Protein AF-A0A529TQS8-F1 (afdb_monomer_lite)

Secondary structure (DSSP, 8-state):
--SPSP-HHHHTB-SHHHHHHHTT--HHHHHHHHHHHHHHHHHHHHHHHSTT----HHHHHHHHHHHHHHH-TT-BGGGGHHHHHHHHHHHHH-SS--HHHHHHHHHHHHHHHHHHHTT---TTHHHHHHHHHHHHHHHHHHHHHHHHTS----

pLDDT: mean 90.43, std 8.41, range [56.44, 98.62]

Foldseek 3Di:
DQPPPDDLQLLQAQEQLSQCVLVPDHNVVSVVRLVVLLVVLVVVLCVLPDPPQPDDPLLSQLLNLLSVSHNDPGHGLVSCPSVLVSLVSQVVPDPDHPVVLSVCLNCLSVVSVVVSVVVHNNNNVSSVVVNVVSVVVSVVVRVVVVVVPDDPPD

Radius of gyration: 17.6 Å; chains: 1; bounding box: 59×33×37 Å

Sequence (154 aa):
MEAPYPQPYQYNAITVFFTARAIGFGLTAAYGAQAVATIISIAIVVWLWRPGRQVSHQERVALTAVLAILATPYGYTYDTIGLAVAVAMLAAMTSRPPRLILAICWLWPFVTHYFTWGGYCVAVLVPLFLAAWMLFTIWTGSRKAEISARPSLA

Structure (mmCIF, N/CA/C/O backbone):
data_AF-A0A529TQS8-F1
#
_entry.id   AF-A0A529TQS8-F1
#
loop_
_atom_site.group_PDB
_atom_site.id
_atom_site.type_symbol
_atom_site.label_atom_id
_atom_site.label_alt_id
_atom_site.label_comp_id
_atom_site.label_asym_id
_atom_site.label_entity_id
_atom_site.label_seq_id
_atom_site.pdbx_PDB_ins_code
_atom_site.Cartn_x
_atom_site.Cartn_y
_atom_site.Cartn_z
_atom_site.occupancy
_atom_site.B_iso_or_equiv
_atom_site.auth_seq_id
_atom_site.auth_comp_id
_atom_site.auth_asym_id
_atom_site.auth_atom_id
_atom_site.pdbx_PDB_model_num
ATOM 1 N N . MET A 1 1 ? 17.674 4.060 -10.190 1.00 62.75 1 MET A N 1
ATOM 2 C CA . MET A 1 1 ? 16.346 3.718 -10.757 1.00 62.75 1 MET A CA 1
ATOM 3 C C . MET A 1 1 ? 16.192 4.136 -12.213 1.00 62.75 1 MET A C 1
ATOM 5 O O . MET A 1 1 ? 15.454 3.486 -12.936 1.00 62.75 1 MET A O 1
ATOM 9 N N . GLU A 1 2 ? 16.901 5.175 -12.656 1.00 76.88 2 GLU A N 1
ATOM 10 C CA . GLU A 1 2 ? 16.833 5.702 -14.029 1.00 76.88 2 GLU A CA 1
ATOM 11 C C . GLU A 1 2 ? 17.586 4.858 -15.065 1.00 76.88 2 GLU A C 1
ATOM 13 O O . GLU A 1 2 ? 17.486 5.110 -16.263 1.00 76.88 2 GLU A O 1
ATOM 18 N N . ALA A 1 3 ? 18.320 3.838 -14.605 1.00 80.06 3 ALA A N 1
ATOM 19 C CA . ALA A 1 3 ? 18.999 2.893 -15.477 1.00 80.06 3 ALA A CA 1
ATOM 20 C C . ALA A 1 3 ? 18.014 2.274 -16.488 1.00 80.06 3 ALA A C 1
ATOM 22 O O . ALA A 1 3 ? 16.831 2.086 -16.158 1.00 80.06 3 ALA A O 1
ATOM 23 N N . PRO A 1 4 ? 18.495 1.911 -17.691 1.00 83.00 4 PRO A N 1
ATOM 24 C CA . PRO A 1 4 ? 17.693 1.188 -18.665 1.00 83.00 4 PRO A CA 1
ATOM 25 C C . PRO A 1 4 ? 17.031 -0.021 -18.007 1.00 83.00 4 PRO A C 1
ATOM 27 O O . PRO A 1 4 ? 17.697 -0.824 -17.350 1.00 83.00 4 PRO A O 1
ATOM 30 N N . TYR A 1 5 ? 15.710 -0.101 -18.132 1.00 83.12 5 TYR A N 1
ATOM 31 C CA . TYR A 1 5 ? 14.945 -1.236 -17.636 1.00 83.12 5 TYR A CA 1
ATOM 32 C C . TYR A 1 5 ? 15.044 -2.375 -18.665 1.00 83.12 5 TYR A C 1
ATOM 34 O O . TYR A 1 5 ? 14.910 -2.083 -19.856 1.00 83.12 5 TYR A O 1
ATOM 42 N N . PRO A 1 6 ? 15.237 -3.642 -18.254 1.00 86.88 6 PRO A N 1
ATOM 43 C CA . PRO A 1 6 ? 15.334 -4.120 -16.873 1.00 86.88 6 PRO A CA 1
ATOM 44 C C . PRO A 1 6 ? 16.773 -4.273 -16.340 1.00 86.88 6 PRO A C 1
ATOM 46 O O . PRO A 1 6 ? 17.707 -4.548 -17.088 1.00 86.88 6 PRO A O 1
ATOM 49 N N . GLN A 1 7 ? 16.933 -4.184 -15.015 1.00 86.38 7 GLN A N 1
ATOM 50 C CA . GLN A 1 7 ? 18.145 -4.568 -14.274 1.00 86.38 7 GLN A CA 1
ATOM 51 C C . GLN A 1 7 ? 17.795 -5.553 -13.144 1.00 86.38 7 GLN A C 1
ATOM 53 O O . GLN A 1 7 ? 16.722 -5.417 -12.556 1.00 86.38 7 GLN A O 1
ATOM 58 N N . PRO A 1 8 ? 18.693 -6.481 -12.751 1.00 82.56 8 PRO A N 1
ATOM 59 C CA . PRO A 1 8 ? 18.384 -7.535 -11.774 1.00 82.56 8 PRO A CA 1
ATOM 60 C C . PRO A 1 8 ? 17.798 -7.043 -10.443 1.00 82.56 8 PRO A C 1
ATOM 62 O O . PRO A 1 8 ? 16.874 -7.645 -9.905 1.00 82.56 8 PRO A O 1
ATOM 65 N N . TYR A 1 9 ? 18.290 -5.917 -9.918 1.00 83.12 9 TYR A N 1
ATOM 66 C CA . TYR A 1 9 ? 17.789 -5.354 -8.662 1.00 83.12 9 TYR A CA 1
ATOM 67 C C . TYR A 1 9 ? 16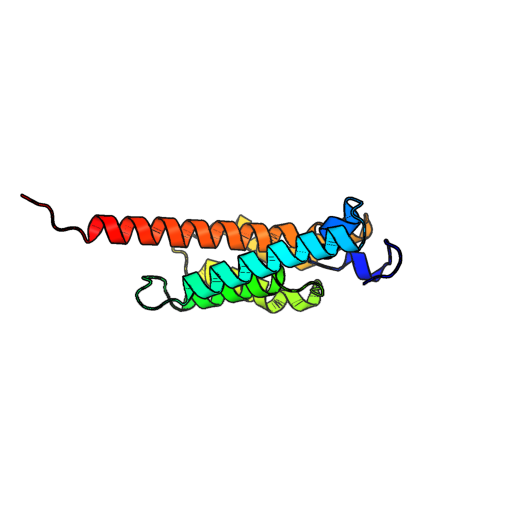.353 -4.819 -8.780 1.00 83.12 9 TYR A C 1
ATOM 69 O O . TYR A 1 9 ? 15.605 -4.872 -7.811 1.00 83.12 9 TYR A O 1
ATOM 77 N N . GLN A 1 10 ? 15.950 -4.342 -9.963 1.00 86.44 10 GLN A N 1
ATOM 78 C CA . GLN A 1 10 ? 14.650 -3.703 -10.202 1.00 86.44 10 GLN A CA 1
ATOM 79 C C . GLN A 1 10 ? 13.495 -4.686 -10.037 1.00 86.44 10 GLN A C 1
ATOM 81 O O . GLN A 1 10 ? 12.389 -4.284 -9.683 1.00 86.44 10 GLN A O 1
ATOM 86 N N . TYR A 1 11 ? 13.752 -5.976 -10.249 1.00 80.75 11 TYR A N 1
ATOM 87 C CA . TYR A 1 11 ? 12.724 -6.991 -10.108 1.00 80.75 11 TYR A CA 1
ATOM 88 C C . TYR A 1 11 ? 12.270 -7.160 -8.658 1.00 80.75 11 TYR A C 1
ATOM 90 O O . TYR A 1 11 ? 11.086 -7.358 -8.435 1.00 80.75 11 TYR A O 1
ATOM 98 N N . ASN A 1 12 ? 13.154 -6.983 -7.670 1.00 86.19 12 ASN A N 1
ATOM 99 C CA . ASN A 1 12 ? 12.797 -7.084 -6.246 1.00 86.19 12 ASN A CA 1
ATOM 100 C C . ASN A 1 12 ? 12.081 -5.841 -5.696 1.00 86.19 12 ASN A C 1
ATOM 102 O O . ASN A 1 12 ? 11.822 -5.756 -4.494 1.00 86.19 12 ASN A O 1
ATOM 106 N N . ALA A 1 13 ? 11.803 -4.853 -6.542 1.00 90.56 13 ALA A N 1
ATOM 107 C CA . ALA A 1 13 ? 11.112 -3.658 -6.112 1.00 90.56 13 ALA A CA 1
ATOM 108 C C . ALA A 1 13 ? 9.601 -3.882 -5.992 1.00 90.56 13 ALA A C 1
ATOM 110 O O . ALA A 1 13 ? 8.987 -4.616 -6.768 1.00 90.56 13 ALA A O 1
ATOM 111 N N . ILE A 1 14 ? 8.989 -3.193 -5.030 1.00 92.12 14 ILE A N 1
ATOM 112 C CA . ILE A 1 14 ? 7.571 -3.355 -4.671 1.00 92.12 14 ILE A CA 1
ATOM 113 C C . ILE A 1 14 ? 6.722 -2.122 -4.986 1.00 92.12 14 ILE A C 1
ATOM 115 O O . ILE A 1 14 ? 5.652 -1.926 -4.411 1.00 92.12 14 ILE A O 1
ATOM 119 N N . THR A 1 15 ? 7.210 -1.258 -5.873 1.00 93.94 15 THR A N 1
ATOM 120 C CA . THR A 1 15 ? 6.691 0.103 -6.029 1.00 93.94 15 THR A CA 1
ATOM 121 C C . THR A 1 15 ? 5.804 0.272 -7.251 1.00 93.94 15 THR A C 1
ATOM 123 O O . THR A 1 15 ? 5.874 -0.487 -8.227 1.00 93.94 15 THR A O 1
ATOM 126 N N . VAL A 1 16 ? 4.979 1.322 -7.217 1.00 95.62 16 VAL A N 1
ATOM 127 C CA . VAL A 1 16 ? 4.172 1.742 -8.371 1.00 95.62 16 VAL A CA 1
ATOM 128 C C . VAL A 1 16 ? 5.091 2.109 -9.533 1.00 95.62 16 VAL A C 1
ATOM 130 O O . VAL A 1 16 ? 4.831 1.705 -10.665 1.00 95.62 16 VAL A O 1
ATOM 133 N N . PHE A 1 17 ? 6.205 2.792 -9.249 1.00 95.06 17 PHE A N 1
ATOM 134 C CA . PHE A 1 17 ? 7.218 3.138 -10.242 1.00 95.06 17 PHE A CA 1
ATOM 135 C C . PHE A 1 17 ? 7.707 1.916 -11.031 1.00 95.06 17 PHE A C 1
ATOM 137 O O . PHE A 1 17 ? 7.604 1.899 -12.256 1.00 95.06 17 PHE A O 1
ATOM 144 N N . PHE A 1 18 ? 8.215 0.877 -10.360 1.00 92.88 18 PHE A N 1
ATOM 145 C CA . PHE A 1 18 ? 8.773 -0.278 -11.072 1.00 92.88 18 PHE A CA 1
ATOM 146 C C . PHE A 1 18 ? 7.714 -1.133 -11.752 1.00 92.88 18 PHE A C 1
ATOM 148 O O . PHE A 1 18 ? 7.973 -1.665 -12.828 1.00 92.88 18 PHE A O 1
ATOM 155 N N . THR A 1 19 ? 6.508 -1.188 -11.193 1.00 92.44 19 THR A N 1
ATOM 156 C CA . THR A 1 19 ? 5.362 -1.808 -11.866 1.00 92.44 19 THR A CA 1
ATOM 157 C C . THR A 1 19 ? 5.044 -1.079 -13.176 1.00 92.44 19 THR A C 1
ATOM 159 O O . THR A 1 19 ? 4.890 -1.721 -14.210 1.00 92.44 19 THR A O 1
ATOM 162 N N . ALA A 1 20 ? 5.040 0.261 -13.177 1.00 94.06 20 ALA A N 1
ATOM 163 C CA . ALA A 1 20 ? 4.843 1.064 -14.386 1.00 94.06 20 ALA A CA 1
ATOM 164 C C . ALA A 1 20 ? 5.972 0.853 -15.415 1.00 94.06 20 ALA A C 1
ATOM 166 O O . ALA A 1 20 ? 5.707 0.689 -16.606 1.00 94.06 20 ALA A O 1
ATOM 167 N N . ARG A 1 21 ? 7.235 0.804 -14.966 1.00 92.25 21 ARG A N 1
ATOM 168 C CA . ARG A 1 21 ? 8.385 0.496 -15.839 1.00 92.25 21 ARG A CA 1
ATOM 169 C C . ARG A 1 21 ? 8.255 -0.893 -16.474 1.00 92.25 21 ARG A C 1
ATOM 171 O O . ARG A 1 21 ? 8.497 -1.019 -17.670 1.00 92.25 21 ARG A O 1
ATOM 178 N N . ALA A 1 22 ? 7.820 -1.894 -15.708 1.00 90.19 22 ALA A N 1
ATOM 179 C CA . ALA A 1 22 ? 7.652 -3.272 -16.173 1.00 90.19 22 ALA A CA 1
ATOM 180 C C . ALA A 1 22 ? 6.577 -3.429 -17.256 1.00 90.19 22 ALA A C 1
ATOM 182 O O . ALA A 1 22 ? 6.722 -4.264 -18.143 1.00 90.19 22 ALA A O 1
ATOM 183 N N . ILE A 1 23 ? 5.531 -2.598 -17.230 1.00 90.94 23 ILE A N 1
ATOM 184 C CA . ILE A 1 23 ? 4.489 -2.576 -18.272 1.00 90.94 23 ILE A CA 1
ATOM 185 C C . ILE A 1 23 ? 4.821 -1.633 -19.443 1.00 90.94 23 ILE A C 1
ATOM 187 O O . ILE A 1 23 ? 3.956 -1.332 -20.261 1.00 90.94 23 ILE A O 1
ATOM 191 N N . GLY A 1 24 ? 6.070 -1.160 -19.535 1.00 91.00 24 GLY A N 1
ATOM 192 C CA . GLY A 1 24 ? 6.591 -0.426 -20.692 1.00 91.00 24 GLY A CA 1
ATOM 193 C C . GLY A 1 24 ? 6.582 1.098 -20.572 1.00 91.00 24 GLY A C 1
ATOM 194 O O . GLY A 1 24 ? 6.884 1.782 -21.550 1.00 91.00 24 GLY A O 1
ATOM 195 N N . PHE A 1 25 ? 6.263 1.673 -19.407 1.00 93.31 25 PHE A N 1
ATOM 196 C CA . PHE A 1 25 ? 6.252 3.132 -19.277 1.00 93.31 25 PHE A CA 1
ATOM 197 C C . PHE A 1 25 ? 7.674 3.703 -19.298 1.00 93.31 25 PHE A C 1
ATOM 199 O O . PHE A 1 25 ? 8.598 3.211 -18.638 1.00 93.31 25 PHE A O 1
ATOM 206 N N . GLY A 1 26 ? 7.837 4.815 -20.018 1.00 93.69 26 GLY A N 1
ATOM 207 C CA . GLY A 1 26 ? 9.040 5.644 -19.969 1.00 93.69 26 GLY A CA 1
ATOM 208 C C . GLY A 1 26 ? 9.304 6.199 -18.565 1.00 93.69 26 GLY A C 1
ATOM 209 O O . GLY A 1 26 ? 8.440 6.166 -17.689 1.00 93.69 26 GLY A O 1
ATOM 210 N N . LEU A 1 27 ? 10.509 6.726 -18.346 1.00 93.81 27 LEU A N 1
ATOM 211 C CA . LEU A 1 27 ? 10.955 7.173 -17.024 1.00 93.81 27 LEU A CA 1
ATOM 212 C C . LEU A 1 27 ? 10.019 8.242 -16.437 1.00 93.81 27 LEU A C 1
ATOM 214 O O . LEU A 1 27 ? 9.533 8.098 -15.317 1.00 93.81 27 LEU A O 1
ATOM 218 N N . THR A 1 28 ? 9.700 9.262 -17.236 1.00 95.50 28 THR A N 1
ATOM 219 C CA . THR A 1 28 ? 8.801 10.360 -16.857 1.00 95.50 28 THR A CA 1
ATOM 220 C C . THR A 1 28 ? 7.399 9.865 -16.511 1.00 95.50 28 THR A C 1
ATOM 222 O O . THR A 1 28 ? 6.842 10.260 -15.491 1.00 95.50 28 THR A O 1
ATOM 225 N N . ALA A 1 29 ? 6.835 8.964 -17.321 1.00 96.88 29 ALA A N 1
ATOM 226 C CA . ALA A 1 29 ? 5.500 8.420 -17.082 1.00 96.88 29 ALA A CA 1
ATOM 227 C C . ALA A 1 29 ? 5.453 7.553 -15.811 1.00 96.88 29 ALA A C 1
ATOM 229 O O . ALA A 1 29 ? 4.501 7.648 -15.038 1.00 96.88 29 ALA A O 1
ATOM 230 N N . ALA A 1 30 ? 6.497 6.760 -15.548 1.00 95.94 30 ALA A N 1
ATOM 231 C CA . ALA A 1 30 ? 6.601 5.964 -14.327 1.00 95.94 30 ALA A CA 1
ATOM 232 C C . ALA A 1 30 ? 6.736 6.837 -13.067 1.00 95.94 30 ALA A C 1
ATOM 234 O O . ALA A 1 30 ? 6.086 6.562 -12.057 1.00 95.94 30 ALA A O 1
ATOM 235 N N . TYR A 1 31 ? 7.519 7.921 -13.124 1.00 96.50 31 TYR A N 1
ATOM 236 C CA . TYR A 1 31 ? 7.559 8.911 -12.042 1.00 96.50 31 TYR A CA 1
ATOM 237 C C . TYR A 1 31 ? 6.217 9.620 -11.858 1.00 96.50 31 TYR A C 1
ATOM 239 O O . TYR A 1 31 ? 5.809 9.835 -10.721 1.00 96.50 31 TYR A O 1
ATOM 247 N N . GLY A 1 32 ? 5.502 9.923 -12.944 1.00 97.75 32 GLY A N 1
ATOM 248 C CA . GLY A 1 32 ? 4.145 10.469 -12.884 1.00 97.75 32 GLY A CA 1
ATOM 249 C C . GLY A 1 32 ? 3.176 9.538 -12.151 1.00 97.75 32 GLY A C 1
ATOM 250 O O . GLY A 1 32 ? 2.487 9.970 -11.229 1.00 97.75 32 GLY A O 1
ATOM 251 N N . ALA A 1 33 ? 3.175 8.244 -12.489 1.00 97.44 33 ALA A N 1
ATOM 252 C CA . ALA A 1 33 ? 2.355 7.242 -11.806 1.00 97.44 33 ALA A CA 1
ATOM 253 C C . ALA A 1 33 ? 2.697 7.138 -10.309 1.00 97.44 33 ALA A C 1
ATOM 255 O O . ALA A 1 33 ? 1.802 7.116 -9.462 1.00 97.44 33 ALA A O 1
ATOM 256 N N . GLN A 1 34 ? 3.990 7.138 -9.973 1.00 97.81 34 GLN A N 1
ATOM 257 C CA . GLN A 1 34 ? 4.439 7.137 -8.583 1.00 97.81 34 GLN A CA 1
ATOM 258 C C . GLN A 1 34 ? 4.020 8.414 -7.845 1.00 97.81 34 GLN A C 1
ATOM 260 O O . GLN A 1 34 ? 3.536 8.323 -6.723 1.00 97.81 34 GLN A O 1
ATOM 265 N N . ALA A 1 35 ? 4.143 9.590 -8.466 1.00 98.19 35 ALA A N 1
ATOM 266 C CA . ALA A 1 35 ? 3.738 10.860 -7.867 1.00 98.19 35 ALA A CA 1
ATOM 267 C C . ALA A 1 35 ? 2.237 10.883 -7.549 1.00 98.19 35 ALA A C 1
ATOM 269 O O . ALA A 1 35 ? 1.848 11.303 -6.460 1.00 98.19 35 ALA A O 1
ATOM 270 N N . VAL A 1 36 ? 1.397 10.368 -8.454 1.00 98.38 36 VAL A N 1
ATOM 271 C CA . VAL A 1 36 ? -0.045 10.213 -8.212 1.00 98.38 36 VAL A CA 1
ATOM 272 C C . VAL A 1 36 ? -0.298 9.304 -7.009 1.00 98.38 36 VAL A C 1
ATOM 274 O O . VAL A 1 36 ? -1.043 9.688 -6.107 1.00 98.38 36 VAL A O 1
ATOM 277 N N . ALA A 1 37 ? 0.354 8.139 -6.945 1.00 98.19 37 ALA A N 1
ATOM 278 C CA . ALA A 1 37 ? 0.222 7.226 -5.809 1.00 98.19 37 ALA A CA 1
ATOM 279 C C . ALA A 1 37 ? 0.654 7.882 -4.486 1.00 98.19 37 ALA A C 1
ATOM 281 O O . ALA A 1 37 ? -0.061 7.792 -3.490 1.00 98.19 37 ALA A O 1
ATOM 282 N N . THR A 1 38 ? 1.773 8.609 -4.485 1.00 98.50 38 THR A N 1
ATOM 283 C CA . THR A 1 38 ? 2.272 9.349 -3.321 1.00 98.50 38 THR A CA 1
ATOM 284 C C . THR A 1 38 ? 1.285 10.426 -2.864 1.00 98.50 38 THR A C 1
ATOM 286 O O . THR A 1 38 ? 0.977 10.497 -1.675 1.00 98.50 38 THR A O 1
ATOM 289 N N . ILE A 1 39 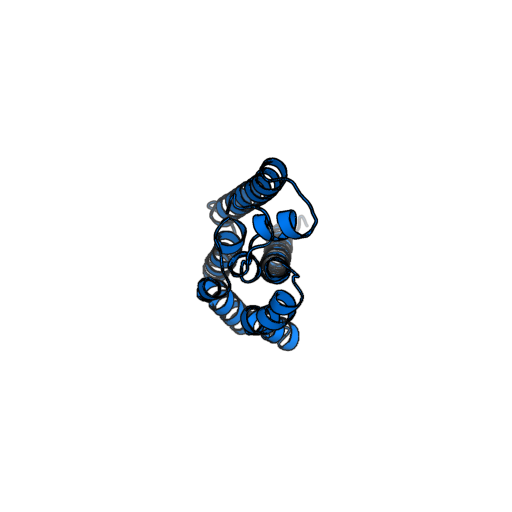? 0.738 11.232 -3.780 1.00 98.62 39 ILE A N 1
ATOM 290 C CA . ILE A 1 39 ? -0.243 12.281 -3.455 1.00 98.62 39 ILE A CA 1
ATOM 291 C C . ILE A 1 39 ? -1.521 11.672 -2.869 1.00 98.62 39 ILE A C 1
ATOM 293 O O . ILE A 1 39 ? -2.023 12.163 -1.858 1.00 98.62 39 ILE A O 1
ATOM 297 N N . ILE A 1 40 ? -2.027 10.584 -3.459 1.00 98.62 40 ILE A N 1
ATOM 298 C CA . ILE A 1 40 ? -3.205 9.871 -2.947 1.00 98.62 40 ILE A CA 1
ATOM 299 C C . ILE A 1 40 ? -2.929 9.332 -1.538 1.00 98.62 40 ILE A C 1
ATOM 301 O O . ILE A 1 40 ? -3.737 9.553 -0.637 1.00 98.62 40 ILE A O 1
ATOM 305 N N . SER A 1 41 ? -1.777 8.691 -1.315 1.00 98.56 41 SER A N 1
ATOM 306 C CA . SER A 1 41 ? -1.374 8.211 0.010 1.00 98.56 41 SER A CA 1
ATOM 307 C C . SER A 1 41 ? -1.326 9.339 1.042 1.00 98.56 41 SER A C 1
ATOM 309 O O . SER A 1 41 ? -1.880 9.192 2.131 1.00 98.56 41 SER A O 1
ATOM 311 N N . ILE A 1 42 ? -0.733 10.486 0.697 1.00 98.50 42 ILE A N 1
ATOM 312 C CA . ILE A 1 42 ? -0.685 11.667 1.573 1.00 98.50 42 ILE A CA 1
ATOM 313 C C . ILE A 1 42 ? -2.099 12.161 1.886 1.00 98.50 42 ILE A C 1
ATOM 315 O O . ILE A 1 42 ? -2.424 12.384 3.052 1.00 98.50 42 ILE A O 1
ATOM 319 N N . ALA A 1 43 ? -2.959 12.296 0.875 1.00 98.50 43 ALA A N 1
ATOM 320 C CA . ALA A 1 43 ? -4.332 12.751 1.061 1.00 98.50 43 ALA A CA 1
ATOM 321 C C . ALA A 1 43 ? -5.123 11.822 1.998 1.00 98.50 43 ALA A C 1
ATOM 323 O O . ALA A 1 43 ? -5.832 12.304 2.884 1.00 98.50 43 ALA A O 1
ATOM 324 N N . ILE A 1 44 ? -4.963 10.500 1.853 1.00 98.38 44 ILE A N 1
ATOM 325 C CA . ILE A 1 44 ? -5.607 9.514 2.729 1.00 98.38 44 ILE A CA 1
ATOM 326 C C . ILE A 1 44 ? -5.068 9.626 4.159 1.00 98.38 44 ILE A C 1
ATOM 328 O O . ILE A 1 44 ? -5.866 9.642 5.093 1.00 98.38 44 ILE A O 1
ATOM 332 N N . VAL A 1 45 ? -3.752 9.755 4.360 1.00 97.88 45 VAL A N 1
ATOM 333 C CA . VAL A 1 45 ? -3.164 9.934 5.702 1.00 97.88 45 VAL A CA 1
ATOM 334 C C . VAL A 1 45 ? -3.677 11.221 6.355 1.00 97.88 45 VAL A C 1
ATOM 336 O O . VAL A 1 45 ? -4.146 11.189 7.491 1.00 97.88 45 VAL A O 1
ATOM 339 N N . VAL A 1 46 ? -3.675 12.350 5.642 1.00 98.12 46 VAL A N 1
ATOM 340 C CA . VAL A 1 46 ? -4.210 13.622 6.161 1.00 98.12 46 VAL A CA 1
ATOM 341 C C . VAL A 1 46 ? -5.687 13.479 6.543 1.00 98.12 46 VAL A C 1
ATOM 343 O O . VAL A 1 46 ? -6.105 13.934 7.609 1.00 98.12 46 VAL A O 1
ATOM 346 N N . TRP A 1 47 ? -6.481 12.809 5.707 1.00 96.94 47 TRP A N 1
ATOM 347 C CA . TRP A 1 47 ? -7.888 12.524 5.987 1.00 96.94 47 TRP A CA 1
ATOM 348 C C . TRP A 1 47 ? -8.081 11.648 7.235 1.00 96.94 47 TRP A C 1
ATOM 350 O O . TRP A 1 47 ? -8.951 11.943 8.058 1.00 96.94 47 TRP A O 1
ATOM 360 N N . LEU A 1 48 ? -7.262 10.606 7.376 1.00 96.69 48 LEU A N 1
ATOM 361 C CA . LEU A 1 48 ? -7.298 9.604 8.442 1.00 96.69 48 LEU A CA 1
ATOM 362 C C . LEU A 1 48 ? -6.964 10.201 9.814 1.00 96.69 48 LEU A C 1
ATOM 364 O O . LEU A 1 48 ? -7.580 9.849 10.821 1.00 96.69 48 LEU A O 1
ATOM 368 N N . TRP A 1 49 ? -6.007 11.127 9.844 1.00 97.19 49 TRP A N 1
ATOM 369 C CA . TRP A 1 49 ? -5.528 11.768 11.068 1.00 97.19 49 TRP A CA 1
ATOM 370 C C . TRP A 1 49 ? -6.256 13.068 11.420 1.00 97.19 49 TRP A C 1
ATOM 372 O O . TRP A 1 49 ? -6.024 13.620 12.497 1.00 97.19 49 TRP A O 1
ATOM 382 N N . ARG A 1 50 ? -7.179 13.539 10.572 1.00 95.62 50 ARG A N 1
ATOM 383 C CA . ARG A 1 50 ? -7.976 14.739 10.846 1.00 95.62 50 ARG A CA 1
ATOM 384 C C . ARG A 1 50 ? -8.764 14.593 12.168 1.00 95.62 50 ARG A C 1
ATOM 386 O O . ARG A 1 50 ? -9.408 13.560 12.381 1.00 95.62 50 ARG A O 1
ATOM 393 N N . PRO A 1 51 ? -8.766 15.614 13.050 1.00 92.12 51 PRO A N 1
ATOM 394 C CA . PRO A 1 51 ? -9.545 15.592 14.289 1.00 92.12 51 PRO A CA 1
ATOM 395 C C . PRO A 1 51 ? -11.040 15.334 14.052 1.00 92.12 51 PRO A C 1
ATOM 397 O O . PRO A 1 51 ? -11.590 15.728 13.023 1.00 92.12 51 PRO A O 1
ATOM 400 N N . GLY A 1 52 ? -11.697 14.666 15.005 1.00 85.56 52 GLY A N 1
ATOM 401 C CA . GLY A 1 52 ? -13.127 14.326 14.933 1.00 85.56 52 GLY A CA 1
ATOM 402 C C . GLY A 1 52 ? -13.458 13.050 14.147 1.00 85.56 52 GLY A C 1
ATOM 403 O O . GLY A 1 52 ? -14.614 12.636 14.109 1.00 85.56 52 GLY A O 1
ATOM 404 N N . ARG A 1 53 ? -12.463 12.387 13.540 1.00 88.19 53 ARG A N 1
ATOM 405 C CA . ARG A 1 53 ? -12.648 11.100 12.854 1.00 88.19 53 ARG A CA 1
ATOM 406 C C . ARG A 1 53 ? -12.823 9.940 13.839 1.00 88.19 53 ARG A C 1
ATOM 408 O O . ARG A 1 53 ? -11.932 9.673 14.645 1.00 88.19 53 ARG A O 1
ATOM 415 N N . GLN A 1 54 ? -13.917 9.196 13.691 1.00 89.06 54 GLN A N 1
ATOM 416 C CA . GLN A 1 54 ? -14.205 7.956 14.424 1.00 89.06 54 GLN A CA 1
ATOM 417 C C . GLN A 1 54 ? -13.453 6.763 13.808 1.00 89.06 54 GLN A C 1
ATOM 419 O O . GLN A 1 54 ? -14.050 5.857 13.238 1.00 89.06 54 GLN A O 1
ATOM 424 N N . VAL A 1 55 ? -12.121 6.803 13.867 1.00 92.38 55 VAL A N 1
ATOM 425 C CA . VAL A 1 55 ? -11.231 5.730 13.394 1.00 92.38 55 VAL A CA 1
ATOM 426 C C . VAL A 1 55 ? -10.274 5.388 14.521 1.00 92.38 55 VAL A C 1
ATOM 428 O O . VAL A 1 55 ? -9.639 6.302 15.064 1.00 92.38 55 VAL A O 1
ATOM 431 N N . SER A 1 56 ? -10.173 4.105 14.873 1.00 92.31 56 SER A N 1
ATOM 432 C CA . SER A 1 56 ? -9.339 3.664 15.990 1.00 92.31 56 SER A CA 1
ATOM 433 C C . SER A 1 56 ? -7.867 3.981 15.731 1.00 92.31 56 SER A C 1
ATOM 435 O O . SER A 1 56 ? -7.400 3.985 14.592 1.00 92.31 56 SER A O 1
ATOM 437 N N . HIS A 1 57 ? -7.100 4.237 16.792 1.00 93.88 57 HIS A N 1
ATOM 438 C CA . HIS A 1 57 ? -5.679 4.555 16.645 1.00 93.88 57 HIS A CA 1
ATOM 439 C C . HIS A 1 57 ? -4.907 3.437 15.922 1.00 93.88 57 HIS A C 1
ATOM 441 O O . HIS A 1 57 ? -4.060 3.714 15.077 1.00 93.88 57 HIS A O 1
ATOM 447 N N . GLN A 1 58 ? -5.249 2.176 16.199 1.00 94.62 58 GLN A N 1
ATOM 448 C CA . GLN A 1 58 ? -4.603 1.019 15.581 1.00 94.62 58 GLN A CA 1
ATOM 449 C C . GLN A 1 58 ? -4.865 0.948 14.067 1.00 94.62 58 GLN A C 1
ATOM 451 O O . GLN A 1 58 ? -3.923 0.735 13.305 1.00 94.62 58 GLN A O 1
ATOM 456 N N . GLU A 1 59 ? -6.096 1.210 13.609 1.00 95.31 59 GLU A N 1
ATOM 457 C CA . GLU A 1 59 ? -6.414 1.308 12.174 1.00 95.31 59 GLU A CA 1
ATOM 458 C C . GLU A 1 59 ? -5.638 2.442 11.498 1.00 95.31 59 GLU A C 1
ATOM 460 O O . GLU A 1 59 ? -5.137 2.269 10.384 1.00 95.31 59 GLU A O 1
ATOM 465 N N . ARG A 1 60 ? -5.495 3.589 12.181 1.00 96.69 60 ARG A N 1
ATOM 466 C CA . ARG A 1 60 ? -4.741 4.732 11.648 1.00 96.69 60 ARG A CA 1
ATOM 467 C C . ARG A 1 60 ? -3.280 4.376 11.404 1.00 96.69 60 ARG A C 1
ATOM 469 O O . ARG A 1 60 ? -2.744 4.663 10.334 1.00 96.69 60 ARG A O 1
ATOM 476 N N . VAL A 1 61 ? -2.650 3.744 12.392 1.00 96.81 61 VAL A N 1
ATOM 477 C CA . VAL A 1 61 ? -1.252 3.301 12.329 1.00 96.81 61 VAL A CA 1
ATOM 478 C C . VAL A 1 61 ? -1.069 2.244 11.243 1.00 96.81 61 VAL A C 1
ATOM 480 O O . VAL A 1 61 ? -0.210 2.412 10.378 1.00 96.81 61 VAL A O 1
ATOM 483 N N . ALA A 1 62 ? -1.906 1.203 11.233 1.00 97.19 62 ALA A N 1
ATOM 484 C CA . ALA A 1 62 ? -1.805 0.122 10.259 1.00 97.19 62 ALA A CA 1
ATOM 485 C C . ALA A 1 62 ? -1.960 0.636 8.817 1.00 97.19 62 ALA A C 1
ATOM 487 O O . ALA A 1 62 ? -1.128 0.321 7.968 1.00 97.19 62 ALA A O 1
ATOM 488 N N . LEU A 1 63 ? -2.953 1.490 8.536 1.00 97.62 63 LEU A N 1
ATOM 489 C CA . LEU A 1 63 ? -3.153 2.019 7.184 1.00 97.62 63 LEU A CA 1
ATOM 490 C C . LEU A 1 63 ? -2.012 2.961 6.784 1.00 97.62 63 LEU A C 1
ATOM 492 O O . LEU A 1 63 ? -1.552 2.921 5.648 1.00 97.62 63 LEU A O 1
ATOM 496 N N . THR A 1 64 ? -1.498 3.765 7.717 1.00 97.75 64 THR A N 1
ATOM 497 C CA . THR A 1 64 ? -0.352 4.648 7.454 1.00 97.75 64 THR A CA 1
ATOM 498 C C . THR A 1 64 ? 0.899 3.842 7.076 1.00 97.75 64 THR A C 1
ATOM 500 O O . THR A 1 64 ? 1.597 4.223 6.139 1.00 97.75 64 THR A O 1
ATOM 503 N N . ALA A 1 65 ? 1.149 2.699 7.728 1.00 96.88 65 ALA A N 1
ATOM 504 C CA . ALA A 1 65 ? 2.257 1.805 7.381 1.00 96.88 65 ALA A CA 1
ATOM 505 C C . ALA A 1 65 ? 2.134 1.249 5.949 1.00 96.88 65 ALA A C 1
ATOM 507 O O . ALA A 1 65 ? 3.114 1.236 5.205 1.00 96.88 65 ALA A O 1
ATOM 508 N N . VAL A 1 66 ? 0.928 0.850 5.529 1.00 97.69 66 VAL A N 1
ATOM 509 C CA . VAL A 1 66 ? 0.674 0.389 4.151 1.00 97.69 66 VAL A CA 1
ATOM 510 C C . VAL A 1 66 ? 0.858 1.529 3.141 1.00 97.69 66 VAL A C 1
ATOM 512 O O . VAL A 1 66 ? 1.516 1.356 2.115 1.00 97.69 66 VAL A O 1
ATOM 515 N N . LEU A 1 67 ? 0.316 2.716 3.430 1.00 97.94 67 LEU A N 1
ATOM 516 C CA . LEU A 1 67 ? 0.397 3.880 2.542 1.00 97.94 67 LEU A CA 1
ATOM 517 C C . LEU A 1 67 ? 1.828 4.407 2.385 1.00 97.94 67 LEU A C 1
ATOM 519 O O . LEU A 1 67 ? 2.172 4.890 1.307 1.00 97.94 67 LEU A O 1
ATOM 523 N N . ALA A 1 68 ? 2.669 4.280 3.416 1.00 96.56 68 ALA A N 1
ATOM 524 C CA . ALA A 1 68 ? 4.087 4.628 3.345 1.00 96.56 68 ALA A CA 1
ATOM 525 C C . ALA A 1 68 ? 4.837 3.772 2.308 1.00 96.56 68 ALA A C 1
ATOM 527 O O . ALA A 1 68 ? 5.623 4.309 1.528 1.00 96.56 68 ALA A O 1
ATOM 528 N N . ILE A 1 69 ? 4.533 2.469 2.233 1.00 95.69 69 ILE A N 1
ATOM 529 C CA . ILE A 1 69 ? 5.081 1.569 1.205 1.00 95.69 69 ILE A CA 1
ATOM 530 C C . ILE A 1 69 ? 4.627 1.985 -0.200 1.00 95.69 69 ILE A C 1
ATOM 532 O O . ILE A 1 69 ? 5.433 2.007 -1.125 1.00 95.69 69 ILE A O 1
ATOM 536 N N . LEU A 1 70 ? 3.357 2.366 -0.373 1.00 97.12 70 LEU A N 1
ATOM 537 C CA . LEU A 1 70 ? 2.847 2.832 -1.670 1.00 97.12 70 LEU A CA 1
ATOM 538 C C . LEU A 1 70 ? 3.434 4.182 -2.097 1.00 97.12 70 LEU A C 1
ATOM 540 O O . LEU A 1 70 ? 3.606 4.440 -3.289 1.00 97.12 70 LEU A O 1
ATOM 544 N N . ALA A 1 71 ? 3.731 5.049 -1.130 1.00 97.25 71 ALA A N 1
ATOM 545 C CA . ALA A 1 71 ? 4.248 6.385 -1.379 1.00 97.25 71 ALA A CA 1
ATOM 546 C C . ALA A 1 71 ? 5.733 6.399 -1.768 1.00 97.25 71 ALA A C 1
ATOM 548 O O . ALA A 1 71 ? 6.165 7.362 -2.405 1.00 97.25 71 ALA A O 1
ATOM 549 N N . THR A 1 72 ? 6.515 5.377 -1.395 1.00 93.94 72 THR A N 1
ATOM 550 C CA . THR A 1 72 ? 7.949 5.340 -1.707 1.00 93.94 72 THR A CA 1
ATOM 551 C C . THR A 1 72 ? 8.217 4.849 -3.137 1.00 93.94 72 THR A C 1
ATOM 553 O O . THR A 1 72 ? 7.739 3.783 -3.529 1.00 93.94 72 THR A O 1
ATOM 556 N N . PRO A 1 73 ? 9.044 5.563 -3.926 1.00 90.38 73 PRO A N 1
ATOM 557 C CA . PRO A 1 73 ? 9.533 5.060 -5.209 1.00 90.38 73 PRO A CA 1
ATOM 558 C C . PRO A 1 73 ? 10.568 3.933 -5.069 1.00 90.38 73 PRO A C 1
ATOM 560 O O . PRO A 1 73 ? 10.817 3.227 -6.045 1.00 90.38 73 PRO A O 1
ATOM 563 N N . TYR A 1 74 ? 11.168 3.770 -3.882 1.00 86.56 74 TYR A N 1
ATOM 564 C CA . TYR A 1 74 ? 12.387 2.982 -3.648 1.00 86.56 74 TYR A CA 1
ATOM 565 C C . TYR A 1 74 ? 12.184 1.754 -2.750 1.00 86.56 74 TYR A C 1
ATOM 567 O O . TYR A 1 74 ? 13.157 1.232 -2.221 1.00 86.56 74 TYR A O 1
ATOM 575 N N . GLY A 1 75 ? 10.945 1.316 -2.536 1.00 92.25 75 GLY A N 1
ATOM 576 C CA . GLY A 1 75 ? 10.662 0.136 -1.722 1.00 92.25 75 GLY A CA 1
ATOM 577 C C . GLY A 1 75 ? 11.101 -1.167 -2.393 1.00 92.25 75 GLY A C 1
ATOM 578 O O . GLY A 1 75 ? 10.798 -1.410 -3.566 1.00 92.25 75 GLY A O 1
ATOM 579 N N . TYR A 1 76 ? 11.730 -2.040 -1.615 1.00 91.56 76 TYR A N 1
ATOM 580 C CA . TYR A 1 76 ? 12.077 -3.410 -1.988 1.00 91.56 76 TYR A CA 1
ATOM 581 C C . TYR A 1 76 ? 11.424 -4.423 -1.049 1.00 91.56 76 TYR A C 1
ATOM 583 O O . TYR A 1 76 ? 10.849 -4.070 -0.020 1.00 91.56 76 TYR A O 1
ATOM 591 N N . THR A 1 77 ? 11.508 -5.710 -1.394 1.00 89.88 77 THR A N 1
ATOM 592 C CA . THR A 1 77 ? 10.920 -6.788 -0.581 1.00 89.88 77 THR A CA 1
ATOM 593 C C . THR A 1 77 ? 11.423 -6.809 0.864 1.00 89.88 77 THR A C 1
ATOM 595 O O . THR A 1 77 ? 10.681 -7.222 1.745 1.00 89.88 77 THR A O 1
ATOM 598 N N . TYR A 1 78 ? 12.632 -6.320 1.158 1.00 88.81 78 TYR A N 1
ATOM 599 C CA . TYR A 1 78 ? 13.128 -6.225 2.538 1.00 88.81 78 TYR A CA 1
ATOM 600 C C . TYR A 1 78 ? 12.499 -5.073 3.347 1.00 88.81 78 TYR A C 1
ATOM 602 O O . TYR A 1 78 ? 12.517 -5.111 4.575 1.00 88.81 78 TYR A O 1
ATOM 610 N N . ASP A 1 79 ? 11.888 -4.081 2.692 1.00 92.69 79 ASP A N 1
ATOM 611 C CA . ASP A 1 79 ? 11.222 -2.952 3.355 1.00 92.69 79 ASP A CA 1
ATOM 612 C C . ASP A 1 79 ? 9.792 -3.299 3.813 1.00 92.69 79 ASP A C 1
ATOM 614 O O . ASP A 1 79 ? 9.137 -2.523 4.511 1.00 92.69 79 ASP A O 1
ATOM 618 N N . THR A 1 80 ? 9.273 -4.483 3.466 1.00 92.56 80 THR A N 1
ATOM 619 C CA . THR A 1 80 ? 7.879 -4.871 3.742 1.00 92.56 80 THR A CA 1
ATOM 620 C C . THR A 1 80 ? 7.610 -5.274 5.190 1.00 92.56 80 THR A C 1
ATOM 622 O O . THR A 1 80 ? 6.517 -5.749 5.493 1.00 92.56 80 THR A O 1
ATOM 625 N N . ILE A 1 81 ? 8.558 -5.105 6.113 1.00 92.50 81 ILE A N 1
ATOM 626 C CA . ILE A 1 81 ? 8.351 -5.439 7.532 1.00 92.50 81 ILE A CA 1
ATOM 627 C C . ILE A 1 81 ? 7.150 -4.662 8.089 1.00 92.50 81 ILE A C 1
ATOM 629 O O . ILE A 1 81 ? 6.279 -5.249 8.731 1.00 92.50 81 ILE A O 1
ATOM 633 N N . GLY A 1 82 ? 7.036 -3.368 7.767 1.00 92.06 82 GLY A N 1
ATOM 634 C CA . GLY A 1 82 ? 5.881 -2.555 8.164 1.00 92.06 82 GLY A CA 1
ATOM 635 C C . GLY A 1 82 ? 4.552 -3.082 7.604 1.00 92.06 82 GLY A C 1
ATOM 636 O O . GLY A 1 82 ? 3.538 -3.072 8.301 1.00 92.06 82 GLY A O 1
ATOM 637 N N . LEU A 1 83 ? 4.565 -3.620 6.380 1.00 93.50 83 LEU A N 1
ATOM 638 C CA . LEU A 1 83 ? 3.403 -4.256 5.753 1.00 93.50 83 LEU A CA 1
ATOM 639 C C . LEU A 1 83 ? 3.004 -5.543 6.489 1.00 93.50 83 LEU A C 1
ATOM 641 O O . LEU A 1 83 ? 1.831 -5.738 6.797 1.00 93.50 83 LEU A O 1
ATOM 645 N N . ALA A 1 84 ? 3.976 -6.398 6.821 1.00 94.75 84 ALA A N 1
ATOM 646 C CA . ALA A 1 84 ? 3.742 -7.636 7.562 1.00 94.75 84 ALA A CA 1
ATOM 647 C C . ALA A 1 84 ? 3.162 -7.364 8.961 1.00 94.75 84 ALA A C 1
ATOM 649 O O . ALA A 1 84 ? 2.227 -8.048 9.388 1.00 94.75 84 ALA A O 1
ATOM 650 N N . VAL A 1 85 ? 3.657 -6.325 9.645 1.00 95.50 85 V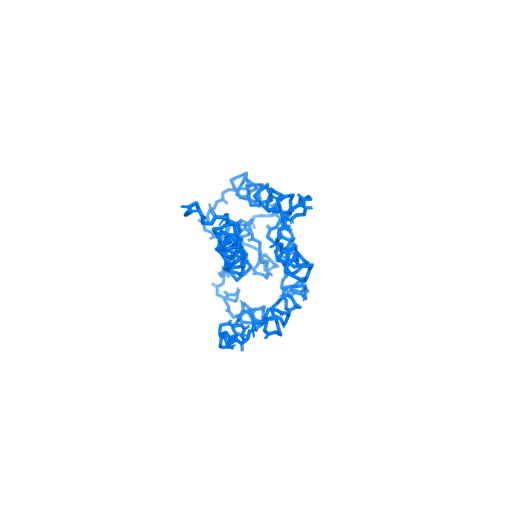AL A N 1
ATOM 651 C CA . VAL A 1 85 ? 3.105 -5.858 10.926 1.00 95.50 85 VAL A CA 1
ATOM 652 C C . VAL A 1 85 ? 1.667 -5.366 10.756 1.00 95.50 85 VAL A C 1
ATOM 654 O O . VAL A 1 85 ? 0.801 -5.768 11.530 1.00 95.50 85 VAL A O 1
ATOM 657 N N . ALA A 1 86 ? 1.369 -4.569 9.724 1.00 96.38 86 ALA A N 1
ATOM 658 C CA . ALA A 1 86 ? 0.005 -4.110 9.454 1.00 96.38 86 ALA A CA 1
ATOM 659 C C . ALA A 1 86 ? -0.966 -5.282 9.208 1.00 96.38 86 ALA A C 1
ATOM 661 O O . ALA A 1 86 ? -2.076 -5.289 9.740 1.00 96.38 86 ALA A O 1
ATOM 662 N N . VAL A 1 87 ? -0.539 -6.313 8.470 1.00 96.75 87 VAL A N 1
ATOM 663 C CA . VAL A 1 87 ? -1.329 -7.536 8.242 1.00 96.75 87 VAL A CA 1
ATOM 664 C C . VAL A 1 87 ? -1.568 -8.308 9.545 1.00 96.75 87 VAL A C 1
ATOM 666 O O . VAL A 1 87 ? -2.690 -8.755 9.795 1.00 96.75 87 VAL A O 1
ATOM 669 N N . ALA A 1 88 ? -0.553 -8.430 10.405 1.00 96.00 88 ALA A N 1
ATOM 670 C CA . ALA A 1 88 ? -0.695 -9.065 11.715 1.00 96.00 88 ALA A CA 1
ATOM 671 C C . ALA A 1 88 ? -1.659 -8.287 12.628 1.00 96.00 88 ALA A C 1
ATOM 673 O O . ALA A 1 88 ? -2.521 -8.886 13.273 1.00 96.00 88 ALA A O 1
ATOM 674 N N . MET A 1 89 ? -1.576 -6.952 12.627 1.00 95.50 89 MET A N 1
ATOM 675 C CA . MET A 1 89 ? -2.531 -6.098 13.336 1.00 95.50 89 MET A CA 1
ATOM 676 C C . MET A 1 89 ? -3.953 -6.318 12.814 1.00 95.50 89 MET A C 1
ATOM 678 O O . MET A 1 89 ? -4.864 -6.515 13.610 1.00 95.50 89 MET A O 1
ATOM 682 N N . LEU A 1 90 ? -4.163 -6.342 11.492 1.00 94.62 90 LEU A N 1
ATOM 683 C CA . LEU A 1 90 ? -5.482 -6.602 10.901 1.00 94.62 90 LEU A CA 1
ATOM 684 C C . LEU A 1 90 ? -6.063 -7.949 11.345 1.00 94.62 90 LEU A C 1
ATOM 686 O O . LEU A 1 90 ? -7.253 -8.030 11.659 1.00 94.62 90 LEU A O 1
ATOM 690 N N . ALA A 1 91 ? -5.229 -8.990 11.405 1.00 94.88 91 ALA A N 1
ATOM 691 C CA . ALA A 1 91 ? -5.635 -10.305 11.888 1.00 94.88 91 ALA A CA 1
ATOM 692 C C . ALA A 1 91 ? -6.087 -10.275 13.357 1.00 94.88 91 ALA A C 1
ATOM 694 O O . ALA A 1 91 ? -7.038 -10.971 13.705 1.00 94.88 91 ALA A O 1
ATOM 695 N N . ALA A 1 92 ? -5.433 -9.465 14.196 1.00 94.06 92 ALA A N 1
ATOM 696 C CA . ALA A 1 92 ? -5.745 -9.331 15.618 1.00 94.06 92 ALA A CA 1
ATOM 697 C C . ALA A 1 92 ? -6.956 -8.421 15.900 1.00 94.06 92 ALA A C 1
ATOM 699 O O . ALA A 1 92 ? -7.714 -8.679 16.831 1.00 94.06 92 ALA A O 1
ATOM 700 N N . MET A 1 93 ? -7.152 -7.366 15.104 1.00 90.31 93 MET A N 1
ATOM 701 C CA . MET A 1 93 ? -8.233 -6.386 15.289 1.00 90.31 93 MET A CA 1
ATOM 702 C C . MET A 1 93 ? -9.584 -6.858 14.733 1.00 90.31 93 MET A C 1
ATOM 704 O O . MET A 1 93 ? -10.633 -6.350 15.126 1.00 90.31 93 MET A O 1
ATOM 708 N N . THR A 1 94 ? -9.582 -7.810 13.797 1.00 87.06 94 THR A N 1
ATOM 709 C CA . THR A 1 94 ? -10.806 -8.278 13.136 1.00 87.06 94 THR A CA 1
ATOM 710 C C . THR A 1 94 ? -11.394 -9.469 13.887 1.00 87.06 94 THR A C 1
ATOM 712 O O . THR A 1 94 ? -10.724 -10.478 14.066 1.00 87.06 94 THR A O 1
ATOM 715 N N . SER A 1 95 ? -12.675 -9.411 14.262 1.00 87.38 95 SER A N 1
ATOM 716 C CA . SER A 1 95 ? -13.353 -10.500 14.992 1.00 87.38 95 SER A CA 1
ATOM 717 C C . SER A 1 95 ? -13.440 -11.815 14.204 1.00 87.38 95 SER A C 1
ATOM 719 O O . SER A 1 95 ? -13.364 -12.901 14.775 1.00 87.38 95 SER A O 1
ATOM 721 N N . ARG A 1 96 ? -13.593 -11.727 12.877 1.00 90.38 96 ARG A N 1
ATOM 722 C CA . ARG A 1 96 ? -13.582 -12.859 11.937 1.00 90.38 96 ARG A CA 1
ATOM 723 C C . ARG A 1 96 ? -12.636 -12.553 10.773 1.00 90.38 96 ARG A C 1
ATOM 725 O O . ARG A 1 96 ? -13.101 -12.189 9.693 1.00 90.38 96 ARG A O 1
ATOM 732 N N . PRO A 1 97 ? -11.312 -12.634 10.989 1.00 90.25 97 PRO A N 1
ATOM 733 C CA . PRO A 1 97 ? -10.346 -12.244 9.976 1.00 90.25 97 PRO A CA 1
ATOM 734 C C . PRO A 1 97 ? -10.390 -13.235 8.804 1.00 90.25 97 PRO A C 1
ATOM 736 O O . PRO A 1 97 ? -10.438 -14.448 9.042 1.00 90.25 97 PRO A O 1
ATOM 739 N N . PRO A 1 98 ? -10.315 -12.774 7.543 1.00 93.12 98 PRO A N 1
ATOM 740 C CA . PRO A 1 98 ? -10.156 -13.661 6.396 1.00 93.12 98 PRO A CA 1
ATOM 741 C C . PRO A 1 98 ? -8.726 -14.225 6.385 1.00 93.12 98 PRO A C 1
ATOM 743 O O . PRO A 1 98 ? -7.848 -13.743 5.671 1.00 93.12 98 PRO A O 1
ATOM 746 N N . ARG A 1 99 ? -8.482 -15.242 7.223 1.00 94.25 99 ARG A N 1
ATOM 747 C CA . ARG A 1 99 ? -7.143 -15.768 7.549 1.00 94.25 99 ARG A CA 1
ATOM 748 C C . ARG A 1 99 ? -6.324 -16.133 6.317 1.00 94.25 99 ARG A C 1
ATOM 750 O O . ARG A 1 99 ? -5.146 -15.810 6.277 1.00 94.25 99 ARG A O 1
ATOM 757 N N . LEU A 1 100 ? -6.943 -16.757 5.313 1.00 95.06 100 LEU A N 1
ATOM 758 C CA . LEU A 1 100 ? -6.253 -17.138 4.079 1.00 95.06 100 LEU A CA 1
ATOM 759 C C . LEU A 1 100 ? -5.761 -15.913 3.296 1.00 95.06 100 LEU A C 1
ATOM 761 O O . LEU A 1 100 ? -4.611 -15.881 2.877 1.00 95.06 100 LEU A O 1
ATOM 765 N N . ILE A 1 101 ? -6.601 -14.883 3.151 1.00 95.06 101 ILE A N 1
ATOM 766 C CA . ILE A 1 101 ? -6.235 -13.642 2.451 1.00 95.06 101 ILE A CA 1
ATOM 767 C C . ILE A 1 101 ? -5.097 -12.938 3.191 1.00 95.06 101 ILE A C 1
ATOM 769 O O . ILE A 1 101 ? -4.116 -12.529 2.575 1.00 95.06 101 ILE A O 1
ATOM 773 N N . LEU A 1 102 ? -5.198 -12.835 4.518 1.00 95.69 102 LEU A N 1
ATOM 774 C CA . LEU A 1 102 ? -4.153 -12.227 5.340 1.00 95.69 102 LEU A CA 1
ATOM 775 C C . LEU A 1 102 ? -2.853 -13.038 5.300 1.00 95.69 102 LEU A C 1
ATOM 777 O O . LEU A 1 102 ? -1.788 -12.444 5.200 1.00 95.69 102 LEU A O 1
ATOM 781 N N . ALA A 1 103 ? -2.917 -14.372 5.301 1.00 95.69 103 ALA A N 1
ATOM 782 C CA . ALA A 1 103 ? -1.739 -15.223 5.157 1.00 95.69 103 ALA A CA 1
ATOM 783 C C . ALA A 1 103 ? -1.051 -15.019 3.798 1.00 95.69 103 ALA A C 1
ATOM 785 O O . ALA A 1 103 ? 0.169 -14.887 3.754 1.00 95.69 103 ALA A O 1
ATOM 786 N N . ILE A 1 104 ? -1.822 -14.912 2.708 1.00 94.69 104 ILE A N 1
ATOM 787 C CA . ILE A 1 104 ? -1.295 -14.581 1.375 1.00 94.69 104 ILE A CA 1
ATOM 788 C C . ILE A 1 104 ? -0.623 -13.204 1.392 1.00 94.69 104 ILE A C 1
ATOM 790 O O . ILE A 1 104 ? 0.495 -13.068 0.906 1.00 94.69 104 ILE A O 1
ATOM 794 N N . CYS A 1 105 ? -1.266 -12.194 1.986 1.00 95.44 105 CYS A N 1
ATOM 795 C CA . CYS A 1 105 ? -0.699 -10.848 2.089 1.00 95.44 105 CYS A CA 1
ATOM 796 C C . CYS A 1 105 ? 0.581 -10.816 2.938 1.00 95.44 105 CYS A C 1
ATOM 798 O O . CYS A 1 105 ? 1.515 -10.090 2.613 1.00 95.44 105 CYS A O 1
ATOM 800 N N . TRP A 1 106 ? 0.634 -11.605 4.014 1.00 96.00 106 TRP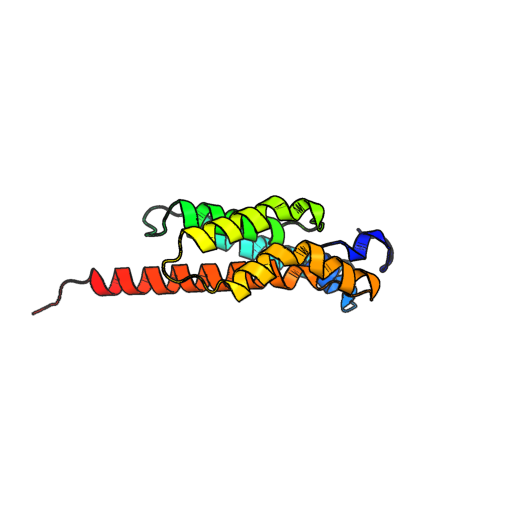 A N 1
ATOM 801 C CA . TRP A 1 106 ? 1.788 -11.691 4.909 1.00 96.00 106 TRP A CA 1
ATOM 802 C C . TRP A 1 106 ? 2.976 -12.406 4.251 1.00 96.00 106 TRP A C 1
ATOM 804 O O . TRP A 1 106 ? 4.106 -11.938 4.344 1.00 96.00 106 TRP A O 1
ATOM 814 N N . LEU A 1 107 ? 2.717 -13.506 3.533 1.00 94.69 107 LEU A N 1
ATOM 815 C CA . LEU A 1 107 ? 3.726 -14.263 2.780 1.00 94.69 107 LEU A CA 1
ATOM 816 C C . LEU A 1 107 ? 4.099 -13.611 1.444 1.00 94.69 107 LEU A C 1
ATOM 818 O O . LEU A 1 107 ? 5.015 -14.077 0.767 1.00 94.69 107 LEU A O 1
ATOM 822 N N . TRP A 1 108 ? 3.408 -12.544 1.044 1.00 91.31 108 TRP A N 1
ATOM 823 C CA . TRP A 1 108 ? 3.578 -11.930 -0.266 1.00 91.31 108 TRP A CA 1
ATOM 824 C C . TRP A 1 108 ? 5.020 -11.551 -0.615 1.00 91.31 108 TRP A C 1
ATOM 826 O O . TRP A 1 108 ? 5.437 -11.893 -1.718 1.00 91.31 108 TRP A O 1
ATOM 836 N N . PRO A 1 109 ? 5.826 -10.936 0.273 1.00 88.94 109 PRO A N 1
ATOM 837 C CA . PRO A 1 109 ? 7.212 -10.602 -0.056 1.00 88.94 109 PRO A CA 1
ATOM 838 C C . PRO A 1 109 ? 8.015 -11.840 -0.482 1.00 88.94 109 PRO A C 1
ATOM 840 O O . PRO A 1 109 ? 8.729 -11.802 -1.480 1.00 88.94 109 PRO A O 1
ATOM 843 N N . PHE A 1 110 ? 7.807 -12.973 0.195 1.00 89.06 110 PHE A N 1
ATOM 844 C CA . PHE A 1 110 ? 8.408 -14.254 -0.178 1.00 89.06 110 PHE A CA 1
ATOM 845 C C . PHE A 1 110 ? 7.879 -14.767 -1.525 1.00 89.06 110 PHE A C 1
ATOM 847 O O . PHE A 1 110 ? 8.658 -15.139 -2.397 1.00 89.06 110 PHE A O 1
ATOM 854 N N . VAL A 1 111 ? 6.560 -14.735 -1.732 1.00 87.31 111 VAL A N 1
ATOM 855 C CA . VAL A 1 111 ? 5.925 -15.202 -2.975 1.00 87.31 111 VAL A CA 1
ATOM 856 C C . VAL A 1 111 ? 6.361 -14.370 -4.184 1.00 87.31 111 VAL A C 1
ATOM 858 O O . VAL A 1 111 ? 6.595 -14.920 -5.259 1.00 87.31 111 VAL A O 1
ATOM 861 N N . THR A 1 112 ? 6.521 -13.055 -4.020 1.00 86.69 112 THR A N 1
ATOM 862 C CA . THR A 1 112 ? 6.916 -12.166 -5.118 1.00 86.69 112 THR A CA 1
ATOM 863 C C . THR A 1 112 ? 8.259 -12.539 -5.702 1.00 86.69 112 THR A C 1
ATOM 865 O O . THR A 1 112 ? 8.395 -12.450 -6.917 1.00 86.69 112 THR A O 1
ATOM 868 N N . HIS A 1 113 ? 9.192 -13.062 -4.898 1.00 82.81 113 HIS A N 1
ATOM 869 C CA . HIS A 1 113 ? 10.482 -13.522 -5.401 1.00 82.81 113 HIS A CA 1
ATOM 870 C C . HIS A 1 113 ? 10.352 -14.585 -6.504 1.00 82.81 113 HIS A C 1
ATOM 872 O O . HIS A 1 113 ? 11.202 -14.638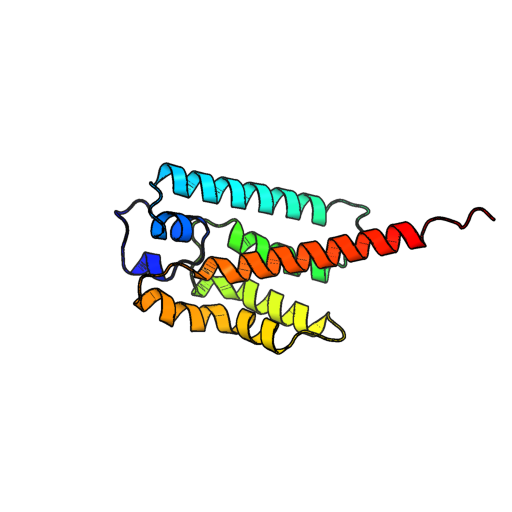 -7.375 1.00 82.81 113 HIS A O 1
ATOM 878 N N . TYR A 1 114 ? 9.283 -15.381 -6.565 1.00 84.06 114 TYR A N 1
ATOM 879 C CA . TYR A 1 114 ? 9.082 -16.300 -7.695 1.00 84.06 114 TYR A CA 1
ATOM 880 C C . TYR A 1 114 ? 8.666 -15.573 -8.983 1.00 84.06 114 TYR A C 1
ATOM 882 O O . TYR A 1 114 ? 9.096 -15.938 -10.075 1.00 84.06 114 TYR A O 1
ATOM 890 N N . PHE A 1 115 ? 7.863 -14.512 -8.866 1.00 81.44 115 PHE A N 1
ATOM 891 C CA . PHE A 1 115 ? 7.449 -13.680 -10.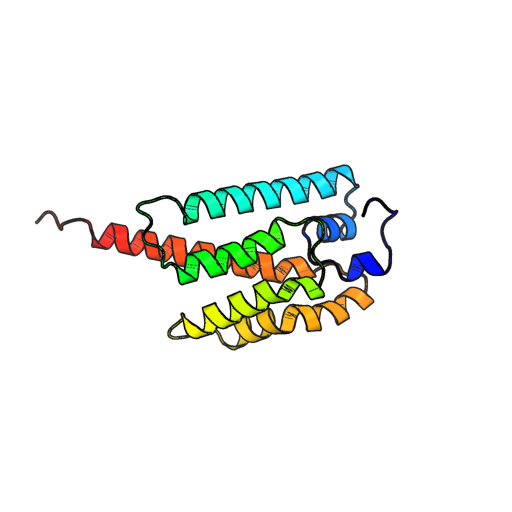000 1.00 81.44 115 PHE A CA 1
ATOM 892 C C . PHE A 1 115 ? 8.593 -12.806 -10.522 1.00 81.44 115 PHE A C 1
ATOM 894 O O . PHE A 1 115 ? 8.697 -12.590 -11.731 1.00 81.44 115 PHE A O 1
ATOM 901 N N . THR A 1 116 ? 9.482 -12.352 -9.632 1.00 74.81 116 THR A N 1
ATOM 902 C CA . THR A 1 116 ? 10.642 -11.535 -10.006 1.00 74.81 116 THR A CA 1
ATOM 903 C C . THR A 1 116 ? 11.627 -12.302 -10.882 1.00 74.81 116 THR A C 1
ATOM 905 O O . THR A 1 116 ? 12.178 -11.724 -11.815 1.00 74.81 116 THR A O 1
ATOM 908 N N . TRP A 1 117 ? 11.789 -13.613 -10.666 1.00 71.44 117 TRP A N 1
ATOM 909 C CA . TRP A 1 117 ? 12.620 -14.475 -11.518 1.00 71.44 117 TRP A CA 1
ATOM 910 C C . TRP A 1 117 ? 12.046 -14.622 -12.933 1.00 71.44 117 TRP A C 1
ATOM 912 O O . TRP A 1 117 ? 12.795 -14.826 -13.883 1.00 71.44 117 TRP A O 1
ATOM 922 N N . GLY A 1 118 ? 10.728 -14.466 -13.083 1.00 73.12 118 GLY A N 1
ATOM 923 C CA . GLY A 1 118 ? 10.046 -14.397 -14.377 1.00 73.12 118 GLY A CA 1
ATOM 924 C C . GLY A 1 118 ? 10.042 -13.004 -15.018 1.00 73.12 118 GLY A C 1
ATOM 925 O O . GLY A 1 118 ? 9.462 -12.845 -16.087 1.00 73.12 118 GLY A O 1
ATOM 926 N N . GLY A 1 119 ? 10.653 -11.997 -14.381 1.00 72.44 119 GLY A N 1
ATOM 927 C CA . GLY A 1 119 ? 10.704 -10.618 -14.873 1.00 72.44 119 GLY A CA 1
ATOM 928 C C . GLY A 1 119 ? 9.471 -9.763 -14.554 1.00 72.44 119 GLY A C 1
ATOM 929 O O . GLY A 1 119 ? 9.355 -8.648 -15.059 1.00 72.44 119 GLY A O 1
ATOM 930 N N . TYR A 1 120 ? 8.549 -10.245 -13.714 1.00 80.31 120 TYR A N 1
ATOM 931 C CA . TYR A 1 120 ? 7.301 -9.543 -13.401 1.00 80.31 120 TYR A CA 1
ATOM 932 C C . TYR A 1 120 ? 7.416 -8.701 -12.121 1.00 80.31 120 TYR A C 1
ATOM 934 O O . TYR A 1 120 ? 7.591 -9.232 -11.024 1.00 80.31 120 TYR A O 1
ATOM 942 N N . CYS A 1 121 ? 7.224 -7.383 -12.231 1.00 85.69 121 CYS A N 1
ATOM 943 C CA . CYS A 1 121 ? 7.158 -6.468 -11.083 1.00 85.69 121 CYS A CA 1
ATOM 944 C C . CYS A 1 121 ? 5.708 -6.295 -10.601 1.00 85.69 121 CYS A C 1
ATOM 946 O O . CYS A 1 121 ? 5.089 -5.264 -10.839 1.00 85.69 121 CYS A O 1
ATOM 948 N N . VAL A 1 122 ? 5.148 -7.314 -9.943 1.00 88.31 122 VAL A N 1
ATOM 949 C CA . VAL A 1 122 ? 3.747 -7.311 -9.455 1.00 88.31 122 VAL A CA 1
ATOM 950 C C . VAL A 1 122 ? 3.621 -7.071 -7.950 1.00 88.31 122 VAL A C 1
ATOM 952 O O . VAL A 1 122 ? 2.522 -7.059 -7.401 1.00 88.31 122 VAL A O 1
ATOM 955 N N . ALA A 1 123 ? 4.735 -6.869 -7.250 1.00 89.06 123 ALA A N 1
ATOM 956 C CA . ALA A 1 123 ? 4.746 -6.844 -5.794 1.00 89.06 123 ALA A CA 1
ATOM 957 C C . ALA A 1 123 ? 3.937 -5.684 -5.173 1.00 89.06 123 ALA A C 1
ATOM 959 O O . ALA A 1 123 ? 3.482 -5.812 -4.037 1.00 89.06 123 ALA A O 1
ATOM 960 N N . VAL A 1 124 ? 3.655 -4.616 -5.930 1.00 93.69 124 VAL A N 1
ATOM 961 C CA . VAL A 1 124 ? 2.805 -3.493 -5.491 1.00 93.69 124 VAL A CA 1
ATOM 962 C C . VAL A 1 124 ? 1.329 -3.876 -5.279 1.00 93.69 124 VAL A C 1
ATOM 964 O O . VAL A 1 124 ? 0.587 -3.155 -4.610 1.00 93.69 124 VAL A O 1
ATOM 967 N N . LEU A 1 125 ? 0.874 -5.012 -5.820 1.00 93.62 125 LEU A N 1
ATOM 968 C CA . LEU A 1 125 ? -0.540 -5.401 -5.784 1.00 93.62 125 LEU A CA 1
ATOM 969 C C . LEU A 1 125 ? -1.071 -5.621 -4.362 1.00 93.62 125 LEU A C 1
ATOM 971 O O . LEU A 1 125 ? -2.193 -5.220 -4.065 1.00 93.62 125 LEU A O 1
ATOM 975 N N . VAL A 1 126 ? -0.278 -6.210 -3.465 1.00 94.88 126 VAL A N 1
ATOM 976 C CA . VAL A 1 126 ? -0.707 -6.444 -2.075 1.00 94.88 126 VAL A CA 1
ATOM 977 C C . VAL A 1 126 ? -0.820 -5.163 -1.253 1.00 94.88 126 VAL A C 1
ATOM 979 O O . VAL A 1 126 ? -1.868 -4.988 -0.630 1.00 94.88 126 VAL A O 1
ATOM 982 N N . PRO A 1 127 ? 0.160 -4.237 -1.230 1.00 95.88 127 PRO A N 1
ATOM 983 C CA . PRO A 1 127 ? -0.049 -2.976 -0.528 1.00 95.88 127 PRO A CA 1
ATOM 984 C C . PRO A 1 127 ? -1.210 -2.163 -1.131 1.00 95.88 127 PRO A C 1
ATOM 986 O O . PRO A 1 127 ? -1.958 -1.555 -0.368 1.00 95.88 127 PRO A O 1
ATOM 989 N N . LEU A 1 128 ? -1.453 -2.218 -2.452 1.00 97.00 128 LEU A N 1
ATOM 990 C CA . LEU A 1 128 ? -2.641 -1.602 -3.069 1.00 97.00 128 LEU A CA 1
ATOM 991 C C . LEU A 1 128 ? -3.944 -2.235 -2.571 1.00 97.00 128 LEU A C 1
ATOM 993 O O . LEU A 1 128 ? -4.860 -1.523 -2.156 1.00 97.00 128 LEU A O 1
ATOM 997 N N . PHE A 1 129 ? -4.021 -3.566 -2.590 1.00 96.88 129 PHE A N 1
ATOM 998 C CA . PHE A 1 129 ? -5.181 -4.312 -2.114 1.00 96.88 129 PHE A CA 1
ATOM 999 C C . PHE A 1 129 ? -5.476 -4.014 -0.640 1.00 96.88 129 PHE A C 1
ATOM 1001 O O . PHE A 1 129 ? -6.613 -3.696 -0.296 1.00 96.88 129 PHE A O 1
ATOM 1008 N N . LEU A 1 130 ? -4.458 -4.066 0.223 1.00 96.88 130 LEU A N 1
ATOM 1009 C CA . LEU A 1 130 ? -4.608 -3.790 1.651 1.00 96.88 130 LEU A CA 1
ATOM 1010 C C . LEU A 1 130 ? -5.056 -2.350 1.900 1.00 96.88 130 LEU A C 1
ATOM 1012 O O . LEU A 1 130 ? -5.989 -2.140 2.671 1.00 96.88 130 LEU A O 1
ATOM 1016 N N . ALA A 1 131 ? -4.455 -1.368 1.220 1.00 97.62 131 ALA A N 1
ATOM 1017 C CA . ALA A 1 131 ? -4.861 0.028 1.349 1.00 97.62 131 ALA A CA 1
ATOM 1018 C C . ALA A 1 131 ? -6.325 0.229 0.931 1.00 97.62 131 ALA A C 1
ATOM 1020 O O . ALA A 1 131 ? -7.090 0.858 1.662 1.00 97.62 131 ALA A O 1
ATOM 1021 N N . ALA A 1 132 ? -6.735 -0.345 -0.205 1.00 97.44 132 ALA A N 1
ATOM 1022 C CA . ALA A 1 132 ? -8.108 -0.258 -0.693 1.00 97.44 132 ALA A CA 1
ATOM 1023 C C . ALA A 1 132 ? -9.100 -0.939 0.260 1.00 97.44 132 ALA A C 1
ATOM 1025 O O . ALA A 1 132 ? -10.133 -0.358 0.596 1.00 97.44 132 ALA A O 1
ATOM 1026 N N . TRP A 1 133 ? -8.775 -2.145 0.731 1.00 95.81 133 TRP A N 1
ATOM 1027 C CA . TRP A 1 133 ? -9.622 -2.892 1.652 1.00 95.81 133 TRP A CA 1
ATOM 1028 C C . TRP A 1 133 ? -9.787 -2.158 2.985 1.00 95.81 133 TRP A C 1
ATOM 1030 O O . TRP A 1 133 ? -10.919 -1.934 3.410 1.00 95.81 133 TRP A O 1
ATOM 1040 N N . MET A 1 134 ? -8.688 -1.709 3.598 1.00 95.94 134 MET A N 1
ATOM 1041 C CA . MET A 1 134 ? -8.718 -0.951 4.851 1.00 95.94 134 MET A CA 1
ATOM 1042 C C . MET A 1 134 ? -9.473 0.371 4.712 1.00 95.94 134 MET A C 1
ATOM 1044 O O . MET A 1 134 ? -10.288 0.721 5.565 1.00 95.94 134 MET A O 1
ATOM 1048 N N . LEU A 1 135 ? -9.234 1.117 3.630 1.00 96.56 135 LEU A N 1
ATOM 1049 C CA . LEU A 1 135 ? -9.943 2.370 3.388 1.00 96.56 135 LEU A CA 1
ATOM 1050 C C . LEU A 1 135 ? -11.449 2.126 3.240 1.00 96.56 135 LEU A C 1
ATOM 1052 O O . LEU A 1 135 ? -12.252 2.856 3.821 1.00 96.56 135 LEU A O 1
ATOM 1056 N N . PHE A 1 136 ? -11.837 1.070 2.522 1.00 95.25 136 PHE A N 1
ATOM 1057 C CA . PHE A 1 136 ? -13.234 0.682 2.363 1.00 95.25 136 PHE A CA 1
ATOM 1058 C C . PHE A 1 136 ? -13.882 0.279 3.696 1.00 95.25 136 PHE A C 1
ATOM 1060 O O . PHE A 1 136 ? -14.993 0.726 3.999 1.00 95.25 136 PHE A O 1
ATOM 1067 N N . THR A 1 137 ? -13.208 -0.517 4.532 1.00 92.56 137 THR A N 1
ATOM 1068 C CA . THR A 1 137 ? -13.743 -0.921 5.844 1.00 92.56 137 THR A CA 1
ATOM 1069 C C . THR A 1 137 ? -13.899 0.271 6.784 1.00 92.56 137 THR A C 1
ATOM 1071 O O . THR A 1 137 ? -14.955 0.430 7.394 1.00 92.56 137 THR A O 1
ATOM 1074 N N . ILE A 1 138 ? -12.904 1.161 6.844 1.00 94.00 138 ILE A N 1
ATOM 1075 C CA . ILE A 1 138 ? -12.951 2.368 7.683 1.00 94.00 138 ILE A CA 1
ATOM 1076 C C . ILE A 1 138 ? -14.068 3.309 7.214 1.00 94.00 138 ILE A C 1
ATOM 1078 O O . ILE A 1 138 ? -14.835 3.842 8.021 1.00 94.00 138 ILE A O 1
ATOM 1082 N N . TRP A 1 139 ? -14.192 3.509 5.901 1.00 91.88 139 TRP A N 1
ATOM 1083 C CA . TRP A 1 139 ? -15.201 4.396 5.327 1.00 91.88 139 TRP A CA 1
ATOM 1084 C C . TRP A 1 139 ? -16.627 3.873 5.534 1.00 91.88 139 TRP A C 1
ATOM 1086 O O . TRP A 1 139 ? -17.516 4.627 5.938 1.00 91.88 139 TRP A O 1
ATOM 1096 N N . THR A 1 140 ? -16.853 2.574 5.316 1.00 89.94 140 THR A N 1
ATOM 1097 C CA . THR A 1 140 ? -18.163 1.947 5.560 1.00 89.94 140 THR A CA 1
ATOM 1098 C C . THR A 1 140 ? -18.521 1.911 7.047 1.00 89.94 140 THR A C 1
ATOM 1100 O O . THR A 1 140 ? -19.684 2.134 7.388 1.00 89.94 140 THR A O 1
ATOM 1103 N N . GLY A 1 141 ? -17.545 1.700 7.937 1.00 86.69 141 GLY A N 1
ATOM 1104 C CA . GLY A 1 141 ? -17.729 1.792 9.388 1.00 86.69 141 GLY A CA 1
ATOM 1105 C C . GLY A 1 141 ? -18.114 3.203 9.842 1.00 86.69 141 GLY A C 1
ATOM 1106 O O . GLY A 1 141 ? -19.107 3.372 10.550 1.00 86.69 141 GLY A O 1
ATOM 1107 N N . SER A 1 142 ? -17.402 4.222 9.349 1.00 84.75 142 SER A N 1
ATOM 1108 C CA . SER A 1 142 ? -17.681 5.634 9.658 1.00 84.75 142 SER A CA 1
ATOM 1109 C C . SER A 1 142 ? -19.104 6.039 9.254 1.00 84.75 142 SER A C 1
ATOM 1111 O O . SER A 1 142 ? -19.822 6.654 10.038 1.00 84.75 142 SER A O 1
ATOM 1113 N N . ARG A 1 143 ? -19.555 5.626 8.060 1.00 81.69 143 ARG A N 1
ATOM 1114 C CA . ARG A 1 143 ? -20.921 5.898 7.578 1.00 81.69 143 ARG A CA 1
ATOM 1115 C C . ARG A 1 143 ? -22.004 5.278 8.459 1.00 81.69 143 ARG A C 1
ATOM 1117 O O . ARG A 1 143 ? -23.024 5.912 8.710 1.00 81.69 143 ARG A O 1
ATOM 1124 N N . LYS A 1 144 ? -21.800 4.043 8.929 1.00 79.56 144 LYS A N 1
ATOM 1125 C CA . LYS A 1 144 ? -22.757 3.378 9.829 1.00 79.56 144 LYS A CA 1
ATOM 1126 C C . LYS A 1 144 ? -22.867 4.109 11.168 1.00 79.56 144 LYS A C 1
ATOM 1128 O O . LYS A 1 144 ? -23.979 4.296 11.655 1.00 79.56 144 LYS A O 1
ATOM 1133 N N . ALA A 1 145 ? -21.740 4.559 11.722 1.00 77.31 145 ALA A N 1
ATOM 1134 C CA . ALA A 1 145 ? -21.718 5.333 12.961 1.00 77.31 145 ALA A CA 1
ATOM 1135 C C . ALA A 1 145 ? -22.455 6.679 12.820 1.00 77.31 145 ALA A C 1
ATOM 1137 O O . ALA A 1 145 ? -23.248 7.032 13.687 1.00 77.31 145 ALA A O 1
ATOM 1138 N N . GLU A 1 146 ? -22.263 7.393 11.705 1.00 77.25 146 GLU A N 1
ATOM 1139 C CA . GLU A 1 146 ? -22.965 8.657 11.429 1.00 77.25 146 GLU A CA 1
ATOM 1140 C C . GLU A 1 146 ? -24.489 8.486 11.316 1.00 77.25 146 GLU A C 1
ATOM 1142 O O . GLU A 1 146 ? -25.236 9.316 11.831 1.00 77.25 146 GLU A O 1
ATOM 1147 N N . ILE A 1 147 ? -24.963 7.414 10.666 1.00 77.69 147 ILE A N 1
ATOM 1148 C CA . ILE A 1 147 ? -26.403 7.126 10.541 1.00 77.69 147 ILE A CA 1
ATOM 1149 C C . ILE A 1 147 ? -27.010 6.819 11.912 1.00 77.69 147 ILE A C 1
ATOM 1151 O O . ILE A 1 147 ? -28.062 7.356 12.245 1.00 77.69 147 ILE A O 1
ATOM 1155 N N . SER A 1 148 ? -26.338 5.992 12.717 1.00 75.06 148 SER A N 1
ATOM 1156 C CA . SER A 1 148 ? -26.838 5.590 14.036 1.00 75.06 148 SER A CA 1
ATOM 1157 C C . SER A 1 148 ? -26.829 6.728 15.065 1.00 75.06 148 SER A C 1
ATOM 1159 O O . SER A 1 148 ? -27.546 6.645 16.056 1.00 75.06 148 SER A O 1
ATOM 1161 N N . ALA A 1 149 ? -26.024 7.772 14.847 1.00 72.31 149 ALA A N 1
ATOM 1162 C CA . ALA A 1 149 ? -25.927 8.938 15.723 1.00 72.31 149 ALA A CA 1
ATOM 1163 C C . ALA A 1 149 ? -26.985 10.024 15.439 1.00 72.31 149 ALA A C 1
ATOM 1165 O O . ALA A 1 149 ? -27.076 10.990 16.197 1.00 72.31 149 ALA A O 1
ATOM 1166 N N . ARG A 1 150 ? -27.783 9.908 14.365 1.00 69.31 150 ARG A N 1
ATOM 1167 C CA . ARG A 1 150 ? -28.892 10.841 14.112 1.00 69.31 150 ARG A CA 1
ATOM 1168 C C . ARG A 1 150 ? -30.068 10.501 15.038 1.00 69.31 150 ARG A C 1
ATOM 1170 O O . ARG A 1 150 ? -30.529 9.362 14.995 1.00 69.31 150 ARG A O 1
ATOM 1177 N N . PRO A 1 151 ? -30.583 11.453 15.841 1.00 64.56 151 PRO A N 1
ATOM 1178 C CA . PRO A 1 151 ? -31.782 11.221 16.638 1.00 64.56 151 PRO A CA 1
ATOM 1179 C C . PRO A 1 151 ? -32.940 10.835 15.713 1.00 64.56 151 PRO A C 1
ATOM 1181 O O . PRO A 1 151 ? -33.159 11.498 14.695 1.00 64.56 151 PRO A O 1
ATOM 1184 N N . SER A 1 152 ? -33.678 9.776 16.050 1.00 66.25 152 SER A N 1
ATOM 1185 C CA . SER A 1 152 ? -34.953 9.486 15.399 1.00 66.25 152 SER A CA 1
ATOM 1186 C C . SER A 1 152 ? -35.896 10.649 15.694 1.00 66.25 152 SER A C 1
ATOM 1188 O O . SER A 1 152 ? -36.306 10.827 16.839 1.00 66.25 152 SER A O 1
ATOM 1190 N N . LEU A 1 153 ? -36.195 11.464 14.682 1.00 61.94 153 LEU A N 1
ATOM 1191 C CA . LEU A 1 153 ? -37.281 12.436 14.752 1.00 61.94 153 LEU A CA 1
ATOM 1192 C C . LEU A 1 153 ? -38.590 11.637 14.757 1.00 61.94 153 LEU A C 1
ATOM 1194 O O . LEU A 1 153 ? -39.099 11.278 13.695 1.00 61.94 153 LEU A O 1
ATOM 1198 N N . ALA A 1 154 ? -39.047 11.290 15.956 1.00 56.44 154 ALA A N 1
ATOM 1199 C CA . ALA A 1 154 ? -40.370 10.764 16.258 1.00 56.44 154 ALA A CA 1
ATOM 1200 C C . ALA A 1 154 ? -41.043 11.727 17.238 1.00 56.44 154 ALA A C 1
ATOM 1202 O O . ALA A 1 154 ? -40.329 12.210 18.148 1.00 56.44 154 ALA A O 1
#